Protein AF-A0A7C9A594-F1 (afdb_monomer_lite)

Secondary structure (DSSP, 8-state):
--HHHHTTEEEEE-SSSS-EEEEE--EEEEETTEEEEE-----------HHHHHHHHHHTT-EEEEEEE--SSSS-EEEEEEEESS-EEEEEETTEEEEEES-HHHHHHHHHHHHHHHH--

Sequence (121 aa):
ISTDVASHLRWINMKEGDISIARLKGELNMEHGRYWLLSHADTTETSIDLGRLSAVLQEMGIDSSVEQATNGGLGSTFVLHVHEPSEAVVEVQQTRTVIGTSDKHLASRIFEAVDRVLCGI

Radius of gyration: 17.26 Å; chains: 1; bounding box: 33×36×53 Å

InterPro domains:
  IPR027074 Integrator complex subunit 9 [PTHR46094] (1-118)

Structure (mmCIF, N/CA/C/O backbone):
data_AF-A0A7C9A594-F1
#
_entry.id   AF-A0A7C9A594-F1
#
loop_
_atom_site.group_PDB
_atom_site.id
_atom_site.type_symbol
_atom_site.label_atom_id
_atom_site.label_alt_id
_atom_site.label_comp_id
_atom_site.label_asym_id
_atom_site.label_entity_id
_atom_site.label_seq_id
_atom_site.pdbx_PDB_ins_code
_atom_site.Cartn_x
_atom_site.Cartn_y
_atom_site.Cartn_z
_atom_site.occupancy
_atom_site.B_iso_or_equiv
_atom_site.auth_seq_id
_atom_site.auth_comp_id
_atom_site.auth_asym_id
_atom_site.auth_atom_id
_atom_site.pdbx_PDB_model_num
ATOM 1 N N . ILE A 1 1 ? 8.331 -22.591 -19.655 1.00 42.22 1 ILE A N 1
ATOM 2 C CA . ILE A 1 1 ? 7.942 -21.198 -19.332 1.00 42.22 1 ILE A CA 1
ATOM 3 C C . ILE A 1 1 ? 8.829 -20.801 -18.163 1.00 42.22 1 ILE A C 1
ATOM 5 O O . ILE A 1 1 ? 8.786 -21.493 -17.155 1.00 42.22 1 ILE A O 1
ATOM 9 N N . SER A 1 2 ? 9.749 -19.855 -18.362 1.00 41.69 2 SER A N 1
ATOM 10 C CA . SER A 1 2 ? 10.767 -19.511 -17.359 1.00 41.69 2 SER A CA 1
ATOM 11 C C . SER A 1 2 ? 10.105 -18.846 -16.150 1.00 41.69 2 SER A C 1
ATOM 13 O O . SER A 1 2 ? 9.413 -17.842 -16.306 1.00 41.69 2 SER A O 1
ATOM 15 N N . THR A 1 3 ? 10.308 -19.407 -14.959 1.00 46.12 3 THR A N 1
ATOM 16 C CA . THR A 1 3 ? 9.864 -18.876 -13.656 1.00 46.12 3 THR A CA 1
ATOM 17 C C . THR A 1 3 ? 10.432 -17.490 -13.338 1.00 46.12 3 THR A C 1
ATOM 19 O O . THR A 1 3 ? 9.900 -16.795 -12.479 1.00 46.12 3 THR A O 1
ATOM 22 N N . ASP A 1 4 ? 11.469 -17.072 -14.062 1.00 51.38 4 ASP A N 1
ATOM 23 C CA . ASP A 1 4 ? 12.231 -15.846 -13.825 1.00 51.38 4 ASP A CA 1
ATOM 24 C C . ASP A 1 4 ? 11.480 -14.555 -14.205 1.00 51.38 4 ASP A C 1
ATOM 26 O O . ASP A 1 4 ? 11.684 -13.499 -13.619 1.00 51.38 4 ASP A O 1
ATOM 30 N N . VAL A 1 5 ? 10.539 -14.622 -15.151 1.00 50.72 5 VAL A N 1
ATOM 31 C CA . VAL A 1 5 ? 9.727 -13.444 -15.524 1.00 50.72 5 VAL A CA 1
ATOM 32 C C . VAL A 1 5 ? 8.571 -13.242 -14.539 1.00 50.72 5 VAL A C 1
ATOM 34 O O . VAL A 1 5 ? 8.157 -12.115 -14.277 1.00 50.72 5 VAL A O 1
ATOM 37 N N . ALA A 1 6 ? 8.068 -14.332 -13.948 1.00 50.00 6 ALA A N 1
ATOM 38 C CA . ALA A 1 6 ? 6.930 -14.287 -13.036 1.00 50.00 6 ALA A CA 1
ATOM 39 C C . ALA A 1 6 ? 7.269 -13.653 -11.676 1.00 50.00 6 ALA A C 1
ATOM 41 O O . ALA A 1 6 ? 6.394 -13.054 -11.057 1.00 50.00 6 ALA A O 1
ATOM 42 N N . SER A 1 7 ? 8.525 -13.736 -11.226 1.00 53.47 7 SER A N 1
ATOM 43 C CA . SER A 1 7 ? 8.997 -13.136 -9.967 1.00 53.47 7 SER A CA 1
ATOM 44 C C . SER A 1 7 ? 9.003 -11.603 -9.977 1.00 53.47 7 SER A C 1
ATOM 46 O O . SER A 1 7 ? 8.999 -10.987 -8.915 1.00 53.47 7 SER A O 1
ATOM 48 N N . HIS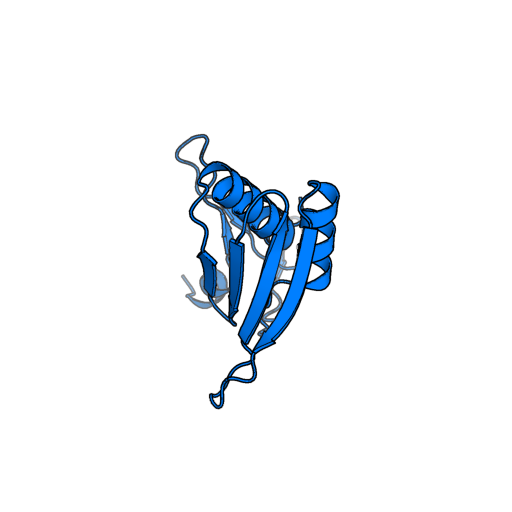 A 1 8 ? 8.967 -10.982 -11.159 1.00 56.38 8 HIS A N 1
ATOM 49 C CA . HIS A 1 8 ? 8.952 -9.528 -11.328 1.00 56.38 8 HIS A CA 1
ATOM 50 C C . HIS A 1 8 ? 7.532 -8.955 -11.504 1.00 56.38 8 HIS A C 1
ATOM 52 O O . HIS A 1 8 ? 7.355 -7.737 -11.612 1.00 56.38 8 HIS A O 1
ATOM 58 N N . LEU A 1 9 ? 6.511 -9.820 -11.548 1.00 59.94 9 LEU A N 1
ATOM 59 C CA . LEU A 1 9 ? 5.113 -9.422 -11.686 1.00 59.94 9 LEU A CA 1
ATOM 60 C C . LEU A 1 9 ? 4.534 -9.002 -10.329 1.00 59.94 9 LEU A C 1
ATOM 62 O O . LEU A 1 9 ? 4.450 -9.794 -9.393 1.00 59.94 9 LEU A O 1
ATOM 66 N N . ARG A 1 10 ? 4.078 -7.751 -10.239 1.00 61.62 10 ARG A N 1
ATOM 67 C CA . ARG A 1 10 ? 3.313 -7.227 -9.102 1.00 61.62 10 ARG A CA 1
ATOM 68 C C . ARG A 1 10 ? 1.833 -7.447 -9.348 1.00 61.62 10 ARG A C 1
ATOM 70 O O . ARG A 1 10 ? 1.269 -6.848 -10.258 1.00 61.62 10 ARG A O 1
ATOM 77 N N . TRP A 1 11 ? 1.210 -8.295 -8.547 1.00 58.84 11 TRP A N 1
ATOM 78 C CA . TRP A 1 11 ? -0.214 -8.585 -8.660 1.00 58.84 11 TRP A CA 1
ATOM 79 C C . TRP A 1 11 ? -1.044 -7.482 -8.008 1.00 58.84 11 TRP A C 1
ATOM 81 O O . TRP A 1 11 ? -0.814 -7.128 -6.855 1.00 58.84 11 TRP A O 1
ATOM 91 N N . ILE A 1 12 ? -2.019 -6.971 -8.750 1.00 60.78 12 ILE A N 1
ATOM 92 C CA . ILE A 1 12 ? -3.023 -6.015 -8.300 1.00 60.78 12 ILE A CA 1
ATOM 93 C C . ILE A 1 12 ? -4.371 -6.725 -8.434 1.00 60.78 12 ILE A C 1
ATOM 95 O O . ILE A 1 12 ? -4.810 -7.066 -9.536 1.00 60.78 12 ILE A O 1
ATOM 99 N N . ASN A 1 13 ? -5.018 -6.981 -7.299 1.00 55.56 13 ASN A N 1
ATOM 100 C CA . ASN A 1 13 ? -6.392 -7.471 -7.276 1.00 55.56 13 ASN A CA 1
ATOM 101 C C . ASN A 1 13 ? -7.325 -6.266 -7.185 1.00 55.56 13 ASN A C 1
ATOM 103 O O . ASN A 1 13 ? -7.460 -5.661 -6.122 1.00 55.56 13 ASN A O 1
ATOM 107 N N . MET A 1 14 ? -7.964 -5.918 -8.301 1.00 51.16 14 MET A N 1
ATOM 108 C CA . MET A 1 14 ? -9.034 -4.925 -8.302 1.00 51.16 14 MET A CA 1
ATOM 109 C C . MET A 1 14 ? -10.339 -5.598 -7.869 1.00 51.16 14 MET A C 1
ATOM 111 O O . MET A 1 14 ? -10.603 -6.747 -8.207 1.00 51.16 14 MET A O 1
ATOM 115 N N . LYS A 1 15 ? -11.160 -4.886 -7.092 1.00 56.00 15 LYS A N 1
ATOM 116 C CA . LYS A 1 15 ? -12.446 -5.400 -6.588 1.00 56.00 15 LYS A CA 1
ATOM 117 C C . LYS A 1 15 ? -13.554 -5.434 -7.650 1.00 56.00 15 LYS A C 1
ATOM 119 O O . LYS A 1 15 ? -14.664 -5.858 -7.339 1.00 56.00 15 LYS A O 1
ATOM 124 N N . GLU A 1 16 ? -13.283 -4.967 -8.866 1.00 47.78 16 GLU A N 1
ATOM 125 C CA . GLU A 1 16 ? -14.295 -4.757 -9.899 1.00 47.78 16 GLU A CA 1
ATOM 126 C C . GLU A 1 16 ? -14.073 -5.711 -11.080 1.00 47.78 16 GLU A C 1
ATOM 128 O O . GLU A 1 16 ? -13.223 -5.486 -11.939 1.00 47.78 16 GLU A O 1
ATOM 133 N N . GLY A 1 17 ? -14.844 -6.805 -11.081 1.00 52.00 17 GLY A N 1
ATOM 134 C CA . GLY A 1 17 ? -14.739 -7.906 -12.042 1.00 52.00 17 GLY A CA 1
ATOM 135 C C . GLY A 1 17 ? -13.618 -8.886 -11.689 1.00 52.00 17 GLY A C 1
ATOM 136 O O . GLY A 1 17 ? -12.605 -8.490 -11.128 1.00 52.00 17 GLY A O 1
ATOM 137 N N . ASP A 1 18 ? -13.794 -10.171 -12.007 1.00 64.44 18 ASP A N 1
ATOM 138 C CA . ASP A 1 18 ? -12.798 -11.244 -11.817 1.00 64.44 18 ASP A CA 1
ATOM 139 C C . ASP A 1 18 ? -11.564 -11.060 -12.734 1.00 64.44 18 ASP A C 1
ATOM 141 O O . ASP A 1 18 ? -11.230 -11.912 -13.557 1.00 64.44 18 ASP A O 1
ATOM 145 N N . ILE A 1 19 ? -10.903 -9.907 -12.654 1.00 60.38 19 ILE A N 1
ATOM 146 C CA . ILE A 1 19 ? -9.759 -9.522 -13.470 1.00 60.38 19 ILE A CA 1
ATOM 147 C C . ILE A 1 19 ? -8.586 -9.271 -12.525 1.00 60.38 19 ILE A C 1
ATOM 149 O O . ILE A 1 19 ? -8.520 -8.261 -11.825 1.00 60.38 19 ILE A O 1
ATOM 153 N N . SER A 1 20 ? -7.627 -10.193 -12.527 1.00 58.94 20 SER A N 1
ATOM 154 C CA . SER A 1 20 ? -6.333 -9.995 -11.874 1.00 58.94 20 SER A CA 1
ATOM 155 C C . SER A 1 20 ? -5.377 -9.313 -12.850 1.00 58.94 20 SER A C 1
ATOM 157 O O . SER A 1 20 ? -5.076 -9.857 -13.913 1.00 58.94 20 SER A O 1
ATOM 159 N N . ILE A 1 21 ? -4.883 -8.127 -12.493 1.00 66.81 21 ILE A N 1
ATOM 160 C CA . ILE A 1 21 ? -3.889 -7.394 -13.283 1.00 66.81 21 ILE A CA 1
ATOM 161 C C . ILE A 1 21 ? -2.518 -7.622 -12.648 1.00 66.81 21 ILE A C 1
ATOM 163 O O . ILE A 1 21 ? -2.368 -7.540 -11.434 1.00 66.81 21 ILE A O 1
ATOM 167 N N . ALA A 1 22 ? -1.499 -7.894 -13.460 1.00 65.50 22 ALA A N 1
ATOM 168 C CA . ALA A 1 22 ? -0.120 -7.989 -13.001 1.00 65.50 22 ALA A CA 1
ATOM 169 C C . ALA A 1 22 ? 0.740 -6.925 -13.695 1.00 65.50 22 ALA A C 1
ATOM 171 O O . ALA A 1 22 ? 0.709 -6.796 -14.919 1.00 65.50 22 ALA A O 1
ATOM 172 N N . ARG A 1 23 ? 1.512 -6.156 -12.925 1.00 69.00 23 ARG A N 1
ATOM 173 C CA . ARG A 1 23 ? 2.394 -5.098 -13.425 1.00 69.00 23 ARG A CA 1
ATOM 174 C C . ARG A 1 23 ? 3.849 -5.549 -13.411 1.00 69.00 23 ARG A C 1
ATOM 176 O O . ARG A 1 23 ? 4.352 -5.980 -12.379 1.00 69.00 23 ARG A O 1
ATOM 183 N N . LEU A 1 24 ? 4.540 -5.364 -14.530 1.00 71.56 24 LEU A N 1
ATOM 184 C CA . LEU A 1 24 ? 5.972 -5.623 -14.679 1.00 71.56 24 LEU A CA 1
ATOM 185 C C . LEU A 1 24 ? 6.704 -4.299 -14.921 1.00 71.56 24 LEU A C 1
ATOM 187 O O . LEU A 1 24 ? 6.340 -3.555 -15.831 1.00 71.56 24 LEU A O 1
ATOM 191 N N . LYS A 1 25 ? 7.712 -3.979 -14.100 1.00 69.12 25 LYS A N 1
ATOM 192 C CA . LYS A 1 25 ? 8.612 -2.845 -14.365 1.00 69.12 25 LYS A CA 1
ATOM 193 C C . LYS A 1 25 ? 9.638 -3.294 -15.404 1.00 69.12 25 LYS A C 1
ATOM 195 O O . LYS A 1 25 ? 10.320 -4.290 -15.196 1.00 69.12 25 LYS A O 1
ATOM 200 N N . GLY A 1 26 ? 9.753 -2.562 -16.505 1.00 73.81 26 GLY A N 1
ATOM 201 C CA . GLY A 1 26 ? 10.684 -2.903 -17.571 1.00 73.81 26 GLY A CA 1
ATOM 202 C C . GLY A 1 26 ? 10.646 -1.908 -18.719 1.00 73.81 26 GLY A C 1
ATOM 203 O O . GLY A 1 26 ? 9.860 -0.961 -18.712 1.00 73.81 26 GLY A O 1
ATOM 204 N N . GLU A 1 27 ? 11.497 -2.146 -19.706 1.00 78.69 27 GLU A N 1
ATOM 205 C CA . GLU A 1 27 ? 11.543 -1.382 -20.947 1.00 78.69 27 GLU A CA 1
ATOM 206 C C . GLU A 1 27 ? 10.775 -2.123 -22.040 1.00 78.69 27 GLU A C 1
ATOM 208 O O . GLU A 1 27 ? 10.987 -3.317 -22.268 1.00 78.69 27 GLU A O 1
ATOM 213 N N . LEU A 1 28 ? 9.879 -1.409 -22.723 1.00 83.31 28 LEU A N 1
ATOM 214 C CA . LEU A 1 28 ? 9.205 -1.905 -23.916 1.00 83.31 28 LEU A CA 1
ATOM 215 C C . LEU A 1 28 ? 9.990 -1.445 -25.144 1.00 83.31 28 LEU A C 1
ATOM 217 O O . LEU A 1 28 ? 9.966 -0.268 -25.497 1.00 83.31 28 LEU A O 1
ATOM 221 N N . ASN A 1 29 ? 10.650 -2.383 -25.809 1.00 80.25 29 ASN A N 1
ATOM 222 C CA . ASN A 1 29 ? 11.407 -2.140 -27.028 1.00 80.25 29 ASN A CA 1
ATOM 223 C C . ASN A 1 29 ? 10.648 -2.668 -28.245 1.00 80.25 29 ASN A C 1
ATOM 225 O O . ASN A 1 29 ? 9.951 -3.678 -28.168 1.00 80.25 29 ASN A O 1
ATOM 229 N N . MET A 1 30 ? 10.792 -1.995 -29.385 1.00 86.69 30 MET A N 1
ATOM 230 C CA . MET A 1 30 ? 10.228 -2.443 -30.655 1.00 86.69 30 MET A CA 1
ATOM 231 C C . MET A 1 30 ? 11.355 -2.647 -31.660 1.00 86.69 30 MET A C 1
ATOM 233 O O . MET A 1 30 ? 12.026 -1.695 -32.049 1.00 86.69 30 MET A O 1
ATOM 237 N N . GLU A 1 31 ? 11.534 -3.883 -32.112 1.00 84.81 31 GLU A N 1
ATOM 238 C CA . GLU A 1 31 ? 12.561 -4.241 -33.086 1.00 84.81 31 GLU A CA 1
ATOM 239 C C . GLU A 1 31 ? 11.939 -5.081 -34.204 1.00 84.81 31 GLU A C 1
ATOM 241 O O . GLU A 1 31 ? 11.288 -6.098 -33.957 1.00 84.81 31 GLU A O 1
ATOM 246 N N . HIS A 1 32 ? 12.098 -4.631 -35.452 1.00 87.69 32 HIS A N 1
ATOM 247 C CA . HIS A 1 32 ? 11.521 -5.274 -36.641 1.00 87.69 32 HIS A CA 1
ATOM 248 C C . HIS A 1 32 ? 10.008 -5.559 -36.537 1.00 87.69 32 HIS A C 1
ATOM 250 O O . HIS A 1 32 ? 9.529 -6.604 -36.976 1.00 87.69 32 HIS A O 1
ATOM 256 N N . GLY A 1 33 ? 9.250 -4.645 -35.923 1.00 86.81 33 GLY A N 1
ATOM 257 C CA . GLY A 1 33 ? 7.802 -4.792 -35.732 1.00 86.81 33 GLY A CA 1
ATOM 258 C C . GLY A 1 33 ? 7.397 -5.795 -34.646 1.00 86.81 33 GLY A C 1
ATOM 259 O O . GLY A 1 33 ? 6.211 -6.080 -34.502 1.00 86.81 33 GLY A O 1
ATOM 260 N N . ARG A 1 34 ? 8.352 -6.331 -33.872 1.00 86.00 34 ARG A N 1
ATOM 261 C CA . ARG A 1 34 ? 8.083 -7.138 -32.676 1.00 86.00 34 ARG A CA 1
ATOM 262 C C . ARG A 1 34 ? 8.331 -6.318 -31.420 1.00 86.00 34 ARG A C 1
ATOM 264 O O . ARG A 1 34 ? 9.344 -5.629 -31.319 1.00 86.00 34 ARG A O 1
ATOM 271 N N . TYR A 1 35 ? 7.415 -6.434 -30.466 1.00 82.00 35 TYR A N 1
ATOM 272 C CA . TYR A 1 35 ? 7.550 -5.842 -29.142 1.00 82.00 35 TYR A CA 1
ATOM 273 C C . TYR A 1 35 ? 8.275 -6.811 -28.206 1.00 82.00 35 TYR A C 1
ATOM 275 O O . TYR A 1 35 ? 7.899 -7.978 -28.102 1.00 82.00 35 TYR A O 1
ATOM 283 N N . TRP A 1 36 ? 9.290 -6.308 -27.515 1.00 75.75 36 TRP A N 1
ATOM 284 C CA . TRP A 1 36 ? 10.056 -7.012 -26.497 1.00 75.75 36 TRP A CA 1
ATOM 285 C C . TRP A 1 36 ? 9.912 -6.270 -25.181 1.00 75.75 36 TRP A C 1
ATOM 287 O O . TRP A 1 36 ? 10.075 -5.053 -25.137 1.00 75.75 36 TRP A O 1
ATOM 297 N N . LEU A 1 37 ? 9.623 -7.002 -24.111 1.00 73.38 37 LEU A N 1
ATOM 298 C CA . LEU A 1 37 ? 9.596 -6.441 -22.771 1.00 73.38 37 LEU A CA 1
ATOM 299 C C . LEU A 1 37 ? 10.831 -6.929 -22.012 1.00 73.38 37 LEU A C 1
ATOM 301 O O . LEU A 1 37 ? 10.977 -8.126 -21.766 1.00 73.38 37 LEU A O 1
ATOM 305 N N . LEU A 1 38 ? 11.721 -6.007 -21.665 1.00 68.81 38 LEU A N 1
ATOM 306 C CA . LEU A 1 38 ? 12.914 -6.284 -20.874 1.00 68.81 38 LEU A CA 1
ATOM 307 C C . LEU A 1 38 ? 12.636 -5.901 -19.423 1.00 68.81 38 LEU A C 1
ATOM 309 O O . LEU A 1 38 ? 12.563 -4.721 -19.087 1.00 68.81 38 LEU A O 1
ATOM 313 N N . SER A 1 39 ? 12.466 -6.900 -18.558 1.00 65.12 39 SER A N 1
ATOM 314 C CA . SER A 1 39 ? 12.446 -6.675 -17.113 1.00 65.12 39 SER A CA 1
ATOM 315 C C . SER A 1 39 ? 13.881 -6.468 -16.644 1.00 65.12 39 SER A C 1
ATOM 317 O O . SER A 1 39 ? 14.690 -7.391 -16.732 1.00 65.12 39 SER A O 1
ATOM 319 N N . HIS A 1 40 ? 14.207 -5.277 -16.148 1.00 60.69 40 HIS A N 1
ATOM 320 C CA . HIS A 1 40 ? 15.439 -5.107 -15.389 1.00 60.69 40 HIS A CA 1
ATOM 321 C C . HIS A 1 40 ? 15.239 -5.814 -14.048 1.00 60.69 40 HIS A C 1
ATOM 323 O O . HIS A 1 40 ? 14.325 -5.470 -13.296 1.00 60.69 40 HIS A O 1
ATOM 329 N N . ALA A 1 41 ? 16.064 -6.825 -13.773 1.00 54.47 41 ALA A N 1
ATOM 330 C CA . ALA A 1 41 ? 16.148 -7.466 -12.468 1.00 54.47 41 ALA A CA 1
ATOM 331 C C . ALA A 1 41 ? 16.809 -6.504 -11.472 1.00 54.47 41 ALA A C 1
ATOM 333 O O . ALA A 1 41 ? 17.904 -6.743 -10.972 1.00 54.47 41 ALA A O 1
ATOM 334 N N . ASP A 1 42 ? 16.152 -5.376 -11.208 1.00 51.34 42 ASP A N 1
ATOM 335 C CA . ASP A 1 42 ? 16.476 -4.536 -10.071 1.00 51.34 42 ASP A CA 1
ATOM 336 C C . ASP A 1 42 ? 16.001 -5.315 -8.841 1.00 51.34 42 ASP A C 1
ATOM 338 O O . ASP A 1 42 ? 14.858 -5.199 -8.400 1.00 51.34 42 ASP A O 1
ATOM 342 N N . THR A 1 43 ? 16.880 -6.149 -8.284 1.00 49.06 43 THR A N 1
ATOM 343 C CA . THR A 1 43 ? 16.676 -6.865 -7.014 1.00 49.06 43 THR A CA 1
ATOM 344 C C . THR A 1 43 ? 16.534 -5.926 -5.812 1.00 49.06 43 THR A C 1
ATOM 346 O O . THR A 1 43 ? 16.448 -6.379 -4.672 1.00 49.06 43 THR A O 1
ATOM 349 N N . THR A 1 44 ? 16.499 -4.614 -6.029 1.00 47.78 44 THR A N 1
ATOM 350 C CA . THR A 1 44 ? 16.322 -3.626 -4.977 1.00 47.78 44 THR A CA 1
ATOM 351 C C . THR A 1 44 ? 14.839 -3.395 -4.715 1.00 47.78 44 THR A C 1
ATOM 353 O O . THR A 1 44 ? 14.199 -2.517 -5.287 1.00 47.78 44 THR A O 1
ATOM 356 N N . GLU A 1 45 ? 14.347 -4.245 -3.821 1.00 51.28 45 GLU A N 1
ATOM 357 C CA . GLU A 1 45 ? 13.495 -3.874 -2.697 1.00 51.28 45 GLU A CA 1
ATOM 358 C C . GLU A 1 45 ? 12.104 -3.332 -3.040 1.00 51.28 45 GLU A C 1
ATOM 360 O O . GLU A 1 45 ? 11.884 -2.180 -3.401 1.00 51.28 45 GLU A O 1
ATOM 365 N N . THR A 1 46 ? 11.115 -4.172 -2.755 1.00 52.25 46 THR A N 1
ATOM 366 C CA . THR A 1 46 ? 9.735 -3.811 -2.416 1.00 52.25 46 THR A CA 1
ATOM 367 C C . THR A 1 46 ? 9.662 -2.991 -1.119 1.00 52.25 46 THR A C 1
ATOM 369 O O . THR A 1 46 ? 8.862 -3.268 -0.233 1.00 52.25 46 THR A O 1
ATOM 372 N N . SER A 1 47 ? 10.505 -1.970 -0.991 1.00 65.25 47 SER A N 1
ATOM 373 C CA . SER A 1 47 ? 10.383 -0.964 0.048 1.00 65.25 47 SER A CA 1
ATOM 374 C C . SER A 1 47 ? 9.381 0.068 -0.453 1.00 65.25 47 SER A C 1
ATOM 376 O O . SER A 1 47 ? 9.628 0.770 -1.435 1.00 65.25 47 SER A O 1
ATOM 378 N N . ILE A 1 48 ? 8.198 0.105 0.159 1.00 74.31 48 ILE A N 1
ATOM 379 C CA . ILE A 1 48 ? 7.279 1.230 -0.016 1.00 74.31 48 ILE A CA 1
ATOM 380 C C . ILE A 1 48 ? 8.062 2.503 0.312 1.00 74.31 48 ILE A C 1
ATOM 382 O O . ILE A 1 48 ? 8.623 2.615 1.401 1.00 74.31 48 ILE A O 1
ATOM 386 N N . ASP A 1 49 ? 8.090 3.461 -0.615 1.00 79.50 49 ASP A N 1
ATOM 387 C CA . ASP A 1 49 ? 8.644 4.784 -0.336 1.00 79.50 49 ASP A CA 1
ATOM 388 C C . ASP A 1 49 ? 7.771 5.457 0.730 1.00 79.50 49 ASP A C 1
ATOM 390 O O . ASP A 1 49 ? 6.633 5.854 0.469 1.00 79.50 49 ASP A O 1
ATOM 394 N N . LEU A 1 50 ? 8.298 5.537 1.951 1.00 81.62 50 LEU A N 1
ATOM 395 C CA . LEU A 1 50 ? 7.587 6.069 3.112 1.00 81.62 50 LEU A CA 1
ATOM 396 C C . LEU A 1 50 ? 7.321 7.565 2.996 1.00 81.62 50 LEU A C 1
ATOM 398 O O . LEU A 1 50 ? 6.294 8.030 3.484 1.00 81.62 50 LEU A O 1
ATOM 402 N N . GLY A 1 51 ? 8.216 8.311 2.343 1.00 83.69 51 GLY A N 1
ATOM 403 C CA . GLY A 1 51 ? 8.003 9.731 2.084 1.00 83.69 51 GLY A CA 1
ATOM 404 C C . GLY A 1 51 ? 6.824 9.919 1.138 1.00 83.69 51 GLY A C 1
ATOM 405 O O . GLY A 1 51 ? 5.935 10.730 1.392 1.00 83.69 51 GLY A O 1
ATOM 406 N N . ARG A 1 52 ? 6.757 9.089 0.094 1.00 87.44 52 ARG A N 1
ATOM 407 C CA . ARG A 1 52 ? 5.627 9.079 -0.836 1.00 87.44 52 ARG A CA 1
ATOM 408 C C . ARG A 1 52 ? 4.331 8.602 -0.178 1.00 87.44 52 ARG A C 1
ATOM 410 O O . ARG A 1 52 ? 3.286 9.186 -0.440 1.00 87.44 52 ARG A O 1
ATOM 417 N N . LEU A 1 53 ? 4.382 7.581 0.681 1.00 88.69 53 LEU A N 1
ATOM 418 C CA . LEU A 1 53 ? 3.213 7.120 1.436 1.00 88.69 53 LEU A CA 1
ATOM 419 C C . LEU A 1 53 ? 2.685 8.195 2.385 1.00 88.69 53 LEU A C 1
ATOM 421 O O . LEU A 1 53 ? 1.483 8.443 2.395 1.00 88.69 53 LEU A O 1
ATO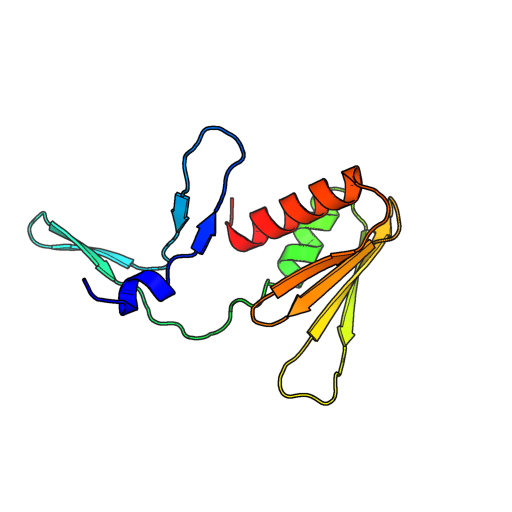M 425 N N . SER A 1 54 ? 3.569 8.863 3.125 1.00 88.38 54 SER A N 1
ATOM 426 C CA . SER A 1 54 ? 3.195 9.974 4.001 1.00 88.38 54 SER A CA 1
ATOM 427 C C . SER A 1 54 ? 2.557 11.121 3.209 1.00 88.38 54 SER A C 1
ATOM 429 O O . SER A 1 54 ? 1.496 11.605 3.595 1.00 88.38 54 SER A O 1
ATOM 431 N N . ALA A 1 55 ? 3.116 11.479 2.047 1.00 90.56 55 ALA A N 1
ATOM 432 C CA . ALA A 1 55 ? 2.542 12.507 1.177 1.00 90.56 55 ALA A CA 1
ATOM 433 C C . ALA A 1 55 ? 1.126 12.146 0.688 1.00 90.56 55 ALA A C 1
ATOM 435 O O . ALA A 1 55 ? 0.217 12.966 0.790 1.00 90.56 55 ALA A O 1
ATOM 436 N N . VAL A 1 56 ? 0.908 10.909 0.222 1.00 91.62 56 VAL A N 1
ATOM 437 C CA . VAL A 1 56 ? -0.420 10.450 -0.232 1.00 91.62 56 VAL A CA 1
ATOM 438 C C . VAL A 1 56 ? -1.428 10.422 0.921 1.00 91.62 56 VAL A C 1
ATOM 440 O O . VAL A 1 56 ? -2.574 10.833 0.745 1.00 91.62 56 VAL A O 1
ATOM 443 N N . LEU A 1 57 ? -1.023 9.972 2.112 1.00 91.38 57 LEU A N 1
ATOM 444 C CA . LEU A 1 57 ? -1.884 10.006 3.298 1.00 91.38 57 LEU A CA 1
ATOM 445 C C . LEU A 1 57 ? -2.277 11.446 3.654 1.00 91.38 57 LEU A C 1
ATOM 447 O O . LEU A 1 57 ? -3.454 11.717 3.895 1.00 91.38 57 LEU A O 1
ATOM 451 N N . GLN A 1 58 ? -1.329 12.381 3.586 1.00 91.19 58 GLN A N 1
ATOM 452 C CA . GLN A 1 58 ? -1.590 13.790 3.853 1.00 91.19 58 GLN A CA 1
ATOM 453 C C . GLN A 1 58 ? -2.511 14.435 2.806 1.00 91.19 58 GLN A C 1
ATOM 455 O O . GLN A 1 58 ? -3.409 15.189 3.177 1.00 91.19 58 GLN A O 1
ATOM 460 N N . GLU A 1 59 ? -2.375 14.100 1.518 1.00 92.81 59 GLU A N 1
ATOM 461 C CA . GLU A 1 59 ? -3.327 14.506 0.467 1.00 92.81 59 GLU A CA 1
ATOM 462 C C . GLU A 1 59 ? -4.748 13.994 0.745 1.00 92.81 59 GLU A C 1
ATOM 464 O O . GLU A 1 59 ? -5.737 14.656 0.429 1.00 92.81 59 GLU A O 1
ATOM 469 N N . MET A 1 60 ? -4.860 12.825 1.378 1.00 91.50 60 MET A N 1
ATOM 470 C CA . MET A 1 60 ? -6.126 12.264 1.842 1.00 91.50 60 MET A CA 1
ATOM 471 C C . MET A 1 60 ? -6.591 12.873 3.181 1.00 91.50 60 MET A C 1
ATOM 473 O O . MET A 1 60 ? -7.639 12.481 3.692 1.00 91.50 60 MET A O 1
ATOM 477 N N . GLY A 1 61 ? -5.870 13.830 3.766 1.00 90.19 61 GLY A N 1
ATOM 478 C CA . GLY A 1 61 ? -6.208 14.424 5.062 1.00 90.19 61 GLY A CA 1
ATOM 479 C C . GLY A 1 61 ? -6.049 13.451 6.234 1.00 90.19 61 GLY A C 1
ATOM 480 O O . GLY A 1 61 ? -6.830 13.505 7.180 1.00 90.19 61 GLY A O 1
ATOM 481 N N . ILE A 1 62 ? -5.102 12.517 6.130 1.00 92.31 62 ILE A N 1
ATOM 482 C CA . ILE A 1 62 ? -4.713 11.582 7.188 1.00 92.31 62 ILE A CA 1
ATOM 483 C C . ILE A 1 62 ? -3.340 12.021 7.691 1.00 92.31 62 ILE A C 1
ATOM 485 O O . ILE A 1 62 ? -2.374 12.015 6.926 1.00 92.31 62 ILE A O 1
ATOM 489 N N . ASP A 1 63 ? -3.256 12.405 8.962 1.00 90.50 63 ASP A N 1
ATOM 490 C CA . ASP A 1 63 ? -1.995 12.855 9.548 1.00 90.50 63 ASP A CA 1
ATOM 491 C C . ASP A 1 63 ? -1.193 11.674 10.095 1.00 90.50 63 ASP A C 1
ATOM 493 O O . ASP A 1 63 ? -1.737 10.783 10.757 1.00 90.50 63 ASP A O 1
ATOM 497 N N . SER A 1 64 ? 0.105 11.648 9.796 1.00 87.56 64 SER A N 1
ATOM 498 C CA . SER A 1 64 ? 0.965 10.519 10.138 1.00 87.56 64 SER A CA 1
ATOM 499 C C . SER A 1 64 ? 2.412 10.903 10.413 1.00 87.56 64 SER A C 1
ATOM 501 O O . SER A 1 64 ? 2.962 11.818 9.806 1.00 87.56 64 SER A O 1
ATOM 503 N N . SER A 1 65 ? 3.059 10.145 11.297 1.00 88.69 65 SER A N 1
ATOM 504 C CA . SER A 1 65 ? 4.483 10.257 11.606 1.00 88.69 65 SER A CA 1
ATOM 505 C C . SER A 1 65 ? 5.209 8.950 11.310 1.00 88.69 65 SER A C 1
ATOM 507 O O . SER A 1 65 ? 4.713 7.865 11.614 1.00 88.69 65 SER A O 1
ATOM 509 N N . VAL A 1 66 ? 6.409 9.049 10.741 1.00 84.62 66 VAL A N 1
ATOM 510 C CA . VAL A 1 66 ? 7.251 7.890 10.422 1.00 84.62 66 VAL A CA 1
ATOM 511 C C . VAL A 1 66 ? 8.261 7.664 11.539 1.00 84.62 66 VAL A C 1
ATOM 513 O O . VAL A 1 66 ? 9.051 8.552 11.853 1.00 84.62 66 VAL A O 1
ATOM 516 N N . GLU A 1 67 ? 8.281 6.454 12.082 1.00 81.69 67 GLU A N 1
ATOM 517 C CA . GLU A 1 67 ? 9.294 5.977 13.016 1.00 81.69 67 GLU A CA 1
ATOM 518 C C . GLU A 1 67 ? 10.053 4.788 12.412 1.00 81.69 67 GLU A C 1
ATOM 520 O O . GLU A 1 67 ? 9.484 3.876 11.806 1.00 81.69 67 GLU A O 1
ATOM 525 N N . GLN A 1 68 ? 11.378 4.789 12.560 1.00 72.88 68 GLN A N 1
ATOM 526 C CA . GLN A 1 68 ? 12.201 3.642 12.191 1.00 72.88 68 GLN A CA 1
ATOM 527 C C . GLN A 1 68 ? 12.316 2.710 13.399 1.00 72.88 68 GLN A C 1
ATOM 529 O O . GLN A 1 68 ? 12.931 3.066 14.403 1.00 72.88 68 GLN A O 1
ATOM 534 N N . ALA A 1 69 ? 11.759 1.503 13.294 1.00 64.50 69 ALA A N 1
ATOM 535 C CA . ALA A 1 69 ? 11.894 0.490 14.329 1.00 64.50 69 ALA A CA 1
ATOM 536 C C . ALA A 1 69 ? 13.203 -0.283 14.120 1.00 64.50 69 ALA A C 1
ATOM 538 O O . ALA A 1 69 ? 13.338 -1.106 13.208 1.00 64.50 69 ALA A O 1
ATOM 539 N N . THR A 1 70 ? 14.190 -0.031 14.979 1.00 56.56 70 THR A N 1
ATOM 540 C CA . THR A 1 70 ? 15.438 -0.800 15.041 1.00 56.56 70 THR A CA 1
ATOM 541 C C . THR A 1 70 ? 15.172 -2.156 15.691 1.00 56.56 70 THR A C 1
ATOM 543 O O . THR A 1 70 ? 15.442 -2.387 16.867 1.00 56.56 70 THR A O 1
ATOM 546 N N . ASN A 1 71 ? 14.622 -3.087 14.919 1.00 54.31 71 ASN A N 1
ATOM 547 C CA . ASN A 1 71 ? 14.556 -4.482 15.332 1.00 54.31 71 ASN A CA 1
ATOM 548 C C . ASN A 1 71 ? 15.954 -5.092 15.165 1.00 54.31 71 ASN A C 1
ATOM 550 O O . ASN A 1 71 ? 16.545 -4.983 14.096 1.00 54.31 71 ASN A O 1
ATOM 554 N N . GLY A 1 72 ? 16.495 -5.746 16.199 1.00 51.25 72 GLY A N 1
ATOM 555 C CA . GLY A 1 72 ? 17.825 -6.386 16.193 1.00 51.25 72 GLY A CA 1
ATOM 556 C C . GLY A 1 72 ? 17.980 -7.594 15.248 1.00 51.25 72 GLY A C 1
ATOM 557 O O . GLY A 1 72 ? 18.808 -8.464 15.502 1.00 51.25 72 GLY A O 1
ATOM 558 N N . GLY A 1 73 ? 17.160 -7.680 14.196 1.00 53.59 73 GLY A N 1
ATOM 559 C CA . GLY A 1 73 ? 17.177 -8.695 13.146 1.00 53.59 73 GLY A CA 1
ATOM 560 C C . GLY A 1 73 ? 17.520 -8.106 11.772 1.00 53.59 73 GLY A C 1
ATOM 561 O O . GLY A 1 73 ? 17.619 -6.896 11.601 1.00 53.59 73 GLY A O 1
ATOM 562 N N . LEU A 1 74 ? 17.696 -8.986 10.783 1.00 49.25 74 LEU A N 1
ATOM 563 C CA . LEU A 1 74 ? 18.351 -8.733 9.488 1.00 49.25 74 LEU A CA 1
ATOM 564 C C . LEU A 1 74 ? 17.639 -7.763 8.508 1.00 49.25 74 LEU A C 1
ATOM 566 O O . LEU A 1 74 ? 17.993 -7.749 7.333 1.00 49.25 74 LEU A O 1
ATOM 570 N N . GLY A 1 75 ? 16.650 -6.972 8.936 1.00 57.38 75 GLY A N 1
ATOM 571 C CA . GLY A 1 75 ? 15.902 -6.081 8.041 1.00 57.38 75 GLY A CA 1
ATOM 572 C C . GLY A 1 75 ? 15.293 -4.870 8.745 1.00 57.38 75 GLY A C 1
ATOM 573 O O . GLY A 1 75 ? 14.713 -4.990 9.826 1.00 57.38 75 GLY A O 1
ATOM 574 N N . SER A 1 76 ? 15.400 -3.699 8.113 1.00 65.31 76 SER A N 1
ATOM 575 C CA . SER A 1 76 ? 14.777 -2.461 8.585 1.00 65.31 76 SER A CA 1
ATOM 576 C C . SER A 1 76 ? 13.254 -2.589 8.547 1.00 65.31 76 SER A C 1
ATOM 578 O O . SER A 1 76 ? 12.672 -2.811 7.485 1.00 65.31 76 SER A O 1
ATOM 580 N N . THR A 1 77 ? 12.612 -2.457 9.706 1.00 73.62 77 THR A N 1
ATOM 581 C CA . THR A 1 77 ? 11.156 -2.324 9.817 1.00 73.62 77 THR A CA 1
ATOM 582 C C . THR A 1 77 ? 10.834 -0.852 10.006 1.00 73.62 77 THR A C 1
ATOM 584 O O . THR A 1 77 ? 11.441 -0.186 10.844 1.00 73.62 77 THR A O 1
ATOM 587 N N . PHE A 1 78 ? 9.886 -0.342 9.234 1.00 80.50 78 PHE A N 1
ATOM 588 C CA . PHE A 1 78 ? 9.403 1.021 9.390 1.00 80.50 78 PHE A CA 1
ATOM 589 C C . PHE A 1 78 ? 7.971 0.992 9.883 1.00 80.50 78 PHE A C 1
ATOM 591 O O . PHE A 1 78 ? 7.177 0.161 9.445 1.00 80.50 78 PHE A O 1
ATOM 598 N N . VAL A 1 79 ? 7.659 1.889 10.805 1.00 84.06 79 VAL A N 1
ATOM 599 C CA . VAL A 1 79 ? 6.343 1.982 11.418 1.00 84.06 79 VAL A CA 1
ATOM 600 C C . VAL A 1 79 ? 5.836 3.392 11.184 1.00 84.06 79 VAL A C 1
ATOM 602 O O . VAL A 1 79 ? 6.477 4.368 11.557 1.00 84.06 79 VAL A O 1
ATOM 605 N N . LEU A 1 80 ? 4.699 3.507 10.513 1.00 87.06 80 LEU A N 1
ATOM 606 C CA . LEU A 1 80 ? 4.012 4.772 10.313 1.00 87.06 80 LEU A CA 1
ATOM 607 C C . LEU A 1 80 ? 2.815 4.811 11.263 1.00 87.06 80 LEU A C 1
ATOM 609 O O . LEU A 1 80 ? 1.922 3.967 11.190 1.00 87.06 80 LEU A O 1
ATOM 613 N N . HIS A 1 81 ? 2.829 5.779 12.170 1.00 88.81 81 HIS A N 1
ATOM 614 C CA . HIS A 1 81 ? 1.752 6.037 13.117 1.00 88.81 81 HIS A CA 1
ATOM 615 C C . HIS A 1 81 ? 0.800 7.063 12.518 1.00 88.81 81 HIS A C 1
ATOM 617 O O . HIS A 1 81 ? 1.238 8.118 12.073 1.00 88.81 81 HIS A O 1
ATOM 623 N N . VAL A 1 82 ? -0.491 6.749 12.501 1.00 86.81 82 VAL A N 1
ATOM 624 C CA . VAL A 1 82 ? -1.565 7.664 12.107 1.00 86.81 82 VAL A CA 1
ATOM 625 C C . VAL A 1 82 ? -2.219 8.196 13.372 1.00 86.81 82 VAL A C 1
ATOM 627 O O . VAL A 1 82 ? -2.650 7.405 14.214 1.00 86.81 82 VAL A O 1
ATOM 630 N N . HIS A 1 83 ? -2.297 9.521 13.485 1.00 82.69 83 HIS A N 1
ATOM 631 C CA . HIS A 1 83 ? -2.837 10.205 14.667 1.00 82.69 83 HIS A CA 1
ATOM 632 C C . HIS A 1 83 ? -4.274 10.689 14.448 1.00 82.69 83 HIS A C 1
ATOM 634 O O . HIS A 1 83 ? -5.088 10.653 15.367 1.00 82.69 83 HIS A O 1
ATOM 640 N N . GLU A 1 84 ? -4.615 11.080 13.218 1.00 80.19 84 GLU A N 1
ATOM 641 C CA . GLU A 1 84 ? -5.950 11.549 12.831 1.00 80.19 84 GLU A CA 1
ATOM 642 C C . GLU A 1 84 ? -6.370 10.914 11.492 1.0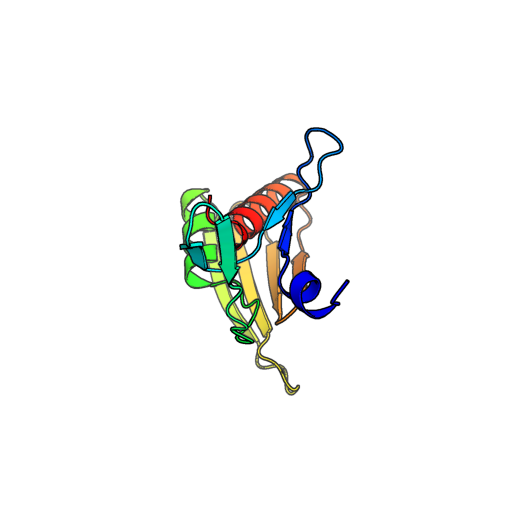0 80.19 84 GLU A C 1
ATOM 644 O O . GLU A 1 84 ? -5.527 10.766 10.602 1.00 80.19 84 GLU A O 1
ATOM 649 N N . PRO A 1 85 ? -7.652 10.536 11.283 1.00 80.00 85 PRO A N 1
ATOM 650 C CA . PRO A 1 85 ? -8.839 10.785 12.119 1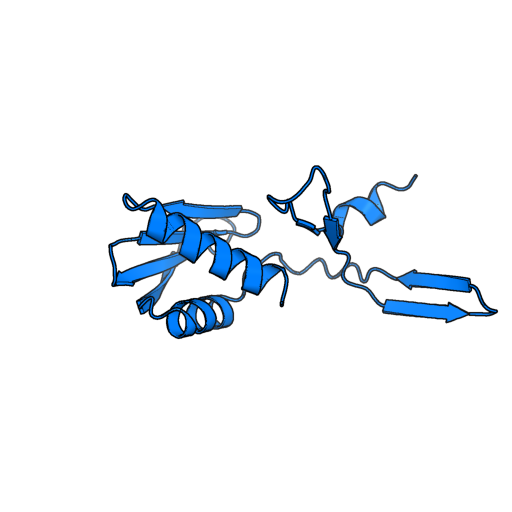.00 80.00 85 PRO A CA 1
ATOM 651 C C . PRO A 1 85 ? -9.067 9.773 13.261 1.00 80.00 85 PRO A C 1
ATOM 653 O O . PRO A 1 85 ? -9.981 9.947 14.064 1.00 80.00 85 PRO A O 1
ATOM 656 N N . SER A 1 86 ? -8.283 8.698 13.316 1.00 85.44 86 SER A N 1
ATOM 657 C CA . SER A 1 86 ? -8.292 7.689 14.379 1.00 85.44 86 SER A CA 1
ATOM 658 C C . SER A 1 86 ? -6.920 7.017 14.426 1.00 85.44 86 SER A C 1
ATOM 660 O O . SER A 1 86 ? -6.183 7.064 13.440 1.00 85.44 86 SER A O 1
ATOM 662 N N . GLU A 1 87 ? -6.583 6.381 15.545 1.00 88.50 87 GLU A N 1
ATOM 663 C CA . GLU A 1 87 ? -5.303 5.696 15.698 1.00 88.50 87 GLU A CA 1
ATOM 664 C C . GLU A 1 87 ? -5.176 4.530 14.703 1.00 88.50 87 GLU A C 1
ATOM 666 O O . GLU A 1 87 ? -6.031 3.635 14.606 1.00 88.50 87 GLU A O 1
ATOM 671 N N . ALA A 1 88 ? -4.071 4.525 13.964 1.00 92.12 88 ALA A N 1
ATOM 672 C CA . ALA A 1 88 ? -3.661 3.389 13.154 1.00 92.12 88 ALA A CA 1
ATOM 673 C C . ALA A 1 88 ? -2.140 3.244 13.136 1.00 92.12 88 ALA A C 1
ATOM 675 O O . ALA A 1 88 ? -1.393 4.199 13.342 1.00 92.12 88 ALA A O 1
ATOM 676 N N . VAL A 1 89 ? -1.687 2.029 12.853 1.00 91.00 89 VAL A N 1
ATOM 677 C CA . VAL A 1 89 ? -0.276 1.693 12.682 1.00 91.00 89 VAL A CA 1
ATOM 678 C C . VAL A 1 89 ? -0.104 0.986 11.347 1.00 91.00 89 VAL A C 1
ATOM 680 O O . VAL A 1 89 ? -0.830 0.041 11.037 1.00 91.00 89 VAL A O 1
ATOM 683 N N . VAL A 1 90 ? 0.861 1.439 10.554 1.00 88.81 90 VAL A N 1
ATOM 684 C CA . VAL A 1 90 ? 1.258 0.799 9.302 1.00 88.81 90 VAL A CA 1
ATOM 685 C C . VAL A 1 90 ? 2.688 0.309 9.445 1.00 88.81 90 VAL A C 1
ATOM 687 O O . VAL A 1 90 ? 3.628 1.099 9.459 1.00 88.81 90 VAL A O 1
ATOM 690 N N . GLU A 1 91 ? 2.860 -1.003 9.540 1.00 88.12 91 GLU A N 1
ATOM 691 C CA . GLU A 1 91 ? 4.180 -1.624 9.567 1.00 88.12 91 GLU A CA 1
ATOM 692 C C . GLU A 1 91 ? 4.596 -2.000 8.150 1.00 88.12 91 GLU A C 1
ATOM 694 O O . GLU A 1 91 ? 3.930 -2.795 7.485 1.00 88.12 91 GLU A O 1
ATOM 699 N N . VAL A 1 92 ? 5.719 -1.459 7.695 1.00 84.00 92 VAL A N 1
ATOM 700 C CA . VAL A 1 92 ? 6.321 -1.754 6.397 1.00 84.00 92 VAL A CA 1
ATOM 701 C C . VAL A 1 92 ? 7.594 -2.558 6.617 1.00 84.00 92 VAL A C 1
ATOM 703 O O . VAL A 1 92 ? 8.528 -2.133 7.300 1.00 84.00 92 VAL A O 1
ATOM 706 N N . GLN A 1 93 ? 7.630 -3.735 6.008 1.00 77.31 93 GLN A N 1
ATOM 707 C CA . GLN A 1 93 ? 8.785 -4.620 5.962 1.00 77.31 93 GLN A CA 1
ATOM 708 C C . GLN A 1 93 ? 9.076 -4.987 4.510 1.00 77.31 93 GLN A C 1
ATOM 710 O O . GLN A 1 93 ? 8.242 -4.781 3.631 1.00 77.31 93 GLN A O 1
ATOM 715 N N . GLN A 1 94 ? 10.240 -5.589 4.267 1.00 70.75 94 GLN A N 1
ATOM 716 C CA . GLN A 1 94 ? 10.744 -5.847 2.916 1.00 70.75 94 GLN A CA 1
ATOM 717 C C . GLN A 1 94 ? 9.729 -6.531 1.988 1.00 70.75 94 GLN A C 1
ATOM 719 O O . GLN A 1 94 ? 9.683 -6.206 0.812 1.00 70.75 94 GLN A O 1
ATOM 724 N N . THR A 1 95 ? 8.916 -7.464 2.485 1.00 69.44 95 THR A N 1
ATOM 725 C CA . THR A 1 95 ? 7.956 -8.232 1.669 1.00 69.44 95 THR A CA 1
ATOM 726 C C . THR A 1 95 ? 6.517 -8.149 2.167 1.00 69.44 95 THR A C 1
ATOM 728 O O . THR A 1 95 ? 5.640 -8.815 1.616 1.00 69.44 95 THR A O 1
ATOM 731 N N . ARG A 1 96 ? 6.250 -7.368 3.220 1.00 76.62 96 ARG A N 1
ATOM 732 C CA . ARG A 1 96 ? 4.917 -7.283 3.823 1.00 76.62 96 ARG A CA 1
ATOM 733 C C . ARG A 1 96 ? 4.620 -5.892 4.353 1.00 76.62 96 ARG A C 1
ATOM 735 O O . ARG A 1 96 ? 5.483 -5.251 4.947 1.00 76.62 96 ARG A O 1
ATOM 742 N N . THR A 1 97 ? 3.363 -5.493 4.213 1.00 84.69 97 THR A N 1
ATOM 743 C CA . THR A 1 97 ? 2.805 -4.298 4.842 1.00 84.69 97 THR A CA 1
ATOM 744 C C . THR A 1 97 ? 1.594 -4.705 5.660 1.00 84.69 97 THR A C 1
ATOM 746 O O . THR A 1 97 ? 0.711 -5.395 5.150 1.00 84.69 97 THR A O 1
ATOM 749 N N . VAL A 1 98 ? 1.566 -4.317 6.930 1.00 88.19 98 VAL A N 1
ATOM 750 C CA . VAL A 1 98 ? 0.478 -4.631 7.861 1.00 88.19 98 VAL A CA 1
ATOM 751 C C . VAL A 1 98 ? -0.189 -3.329 8.275 1.00 88.19 98 VAL A C 1
ATOM 753 O O . VAL A 1 98 ? 0.492 -2.398 8.688 1.00 88.19 98 VAL A O 1
ATOM 756 N N . ILE A 1 99 ? -1.517 -3.269 8.162 1.00 91.69 99 ILE A N 1
ATOM 757 C CA . ILE A 1 99 ? -2.332 -2.130 8.599 1.00 91.69 99 ILE A CA 1
ATOM 758 C C . ILE A 1 99 ? -3.102 -2.568 9.846 1.00 91.69 99 ILE A C 1
ATOM 760 O O . ILE A 1 99 ? -3.952 -3.456 9.769 1.00 91.69 99 ILE A O 1
ATOM 764 N N . GLY A 1 100 ? -2.798 -1.960 10.988 1.00 90.81 100 GLY A N 1
ATOM 765 C CA . GLY A 1 100 ? -3.477 -2.177 12.261 1.00 90.81 100 GLY A CA 1
ATOM 766 C C . GLY A 1 100 ? -4.323 -0.966 12.636 1.00 90.81 100 GLY A C 1
ATOM 767 O O . GLY A 1 100 ? -3.790 0.112 12.867 1.00 90.81 100 GLY A O 1
ATOM 768 N N . THR A 1 101 ? -5.641 -1.132 12.703 1.00 93.00 101 THR A N 1
ATOM 769 C CA . THR A 1 101 ? -6.572 -0.116 13.216 1.00 93.00 101 THR A CA 1
ATOM 770 C C . THR A 1 101 ? -7.890 -0.772 13.621 1.00 93.00 101 THR A C 1
ATOM 772 O O . THR A 1 101 ? -8.235 -1.847 13.123 1.00 93.00 101 THR A O 1
ATOM 775 N N . SER A 1 102 ? -8.626 -0.139 14.533 1.00 91.31 102 SER A N 1
ATOM 776 C CA . SER A 1 102 ? -9.986 -0.536 14.907 1.00 91.31 102 SER A CA 1
ATOM 777 C C . SER A 1 102 ? -11.055 0.045 13.969 1.00 91.31 102 SER A C 1
ATOM 779 O O . SER A 1 102 ? -12.180 -0.459 13.945 1.00 91.31 102 SER A O 1
ATOM 781 N N . ASP A 1 103 ? -10.716 1.056 13.160 1.00 91.50 103 ASP A N 1
ATOM 782 C CA . ASP A 1 103 ? -11.623 1.691 12.205 1.00 91.50 103 ASP A CA 1
ATOM 783 C C . ASP A 1 103 ? -11.473 1.076 10.803 1.00 91.50 103 ASP A C 1
ATOM 785 O O . ASP A 1 103 ? -10.497 1.284 10.079 1.00 91.50 103 ASP A O 1
ATOM 789 N N . LYS A 1 104 ? -12.499 0.332 10.378 1.00 90.69 104 LYS A N 1
ATOM 790 C CA . LYS A 1 104 ? -12.557 -0.305 9.055 1.00 90.69 104 LYS A CA 1
ATOM 791 C C . LYS A 1 104 ? -12.513 0.702 7.897 1.00 90.69 104 LYS A C 1
ATOM 793 O O . LYS A 1 104 ? -11.972 0.379 6.837 1.00 90.69 104 LYS A O 1
ATOM 798 N N . HIS A 1 105 ? -13.108 1.882 8.056 1.00 91.00 105 HIS A N 1
ATOM 799 C CA . HIS A 1 105 ? -13.091 2.912 7.020 1.00 91.00 105 HIS A CA 1
ATOM 800 C C . HIS A 1 105 ? -11.687 3.488 6.876 1.00 91.00 105 HIS A C 1
ATOM 802 O O . HIS A 1 105 ? -11.187 3.583 5.755 1.00 91.00 105 HIS A O 1
ATOM 808 N N . LEU A 1 106 ? -11.017 3.771 7.995 1.00 91.31 106 LEU A N 1
ATOM 809 C CA . LEU A 1 106 ? -9.621 4.196 7.989 1.00 91.31 106 LEU A CA 1
ATOM 810 C C . LEU A 1 106 ? -8.705 3.126 7.375 1.00 91.31 106 LEU A C 1
ATOM 812 O O . LEU A 1 106 ? -7.910 3.449 6.495 1.00 91.31 106 LEU A O 1
ATOM 816 N N . ALA A 1 107 ? -8.882 1.849 7.735 1.00 90.25 107 ALA A N 1
ATOM 817 C CA . ALA A 1 107 ? -8.129 0.739 7.145 1.00 90.25 107 ALA A CA 1
ATOM 818 C C . ALA A 1 107 ? -8.244 0.7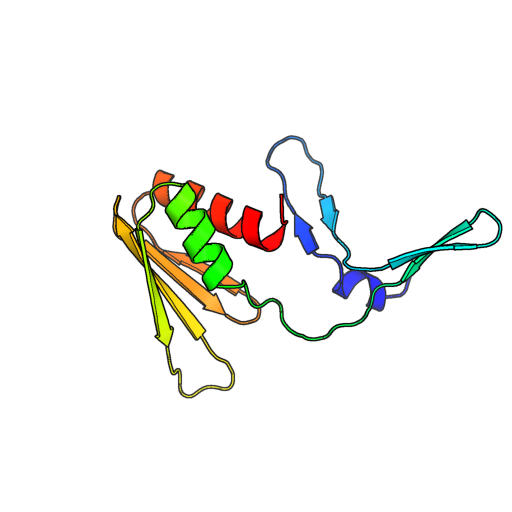08 5.613 1.00 90.25 107 ALA A C 1
ATOM 820 O O . ALA A 1 107 ? -7.251 0.516 4.914 1.00 90.25 107 ALA A O 1
ATOM 821 N N . SER A 1 108 ? -9.452 0.930 5.081 1.00 90.38 108 SER A N 1
ATOM 822 C CA . SER A 1 108 ? -9.689 0.958 3.635 1.00 90.38 108 SER A CA 1
ATOM 823 C C . SER A 1 108 ? -8.996 2.135 2.949 1.00 90.38 108 SER A C 1
ATOM 825 O O . SER A 1 108 ? -8.495 1.971 1.841 1.00 90.38 108 SER A O 1
ATOM 827 N N . ARG A 1 109 ? -8.960 3.308 3.591 1.00 93.31 109 ARG A N 1
ATOM 828 C CA . ARG A 1 109 ? -8.301 4.505 3.046 1.00 93.31 109 ARG A CA 1
ATOM 829 C C . ARG A 1 109 ? -6.781 4.383 3.079 1.00 93.31 109 ARG A C 1
ATOM 831 O O . ARG A 1 109 ? -6.119 4.745 2.115 1.00 93.31 109 ARG A O 1
ATOM 838 N N . ILE A 1 110 ? -6.228 3.821 4.154 1.00 91.62 110 ILE A N 1
ATOM 839 C CA . ILE A 1 110 ? -4.792 3.527 4.247 1.00 91.62 110 ILE A CA 1
ATOM 840 C C . ILE A 1 110 ? -4.400 2.479 3.200 1.00 91.62 110 ILE A C 1
ATOM 842 O O . ILE A 1 110 ? -3.376 2.628 2.541 1.00 91.62 110 ILE A O 1
ATOM 846 N N . PHE A 1 111 ? -5.221 1.442 3.006 1.00 89.75 111 PHE A N 1
ATOM 847 C CA . PHE A 1 111 ? -4.996 0.457 1.949 1.00 89.75 111 PHE A CA 1
ATOM 848 C C . PHE A 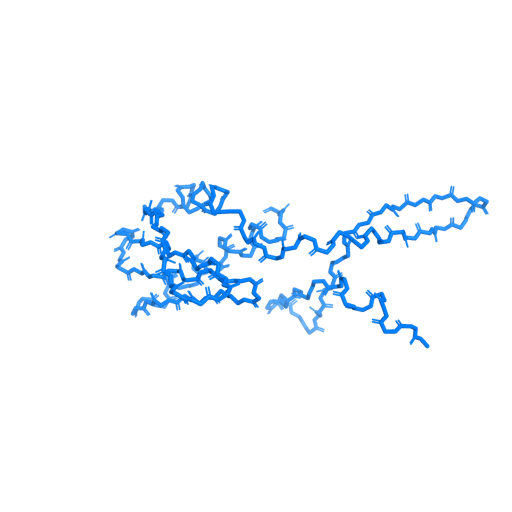1 111 ? -4.958 1.109 0.562 1.00 89.75 111 PHE A C 1
ATOM 850 O O . PHE A 1 111 ? -4.053 0.822 -0.213 1.00 89.75 111 PHE A O 1
ATOM 857 N N . GLU A 1 112 ? -5.894 2.012 0.267 1.00 89.81 112 GLU A N 1
ATOM 858 C CA . GLU A 1 112 ? -5.897 2.781 -0.981 1.00 89.81 112 GLU A CA 1
ATOM 859 C C . GLU A 1 112 ? -4.623 3.627 -1.131 1.00 89.81 112 GLU A C 1
ATOM 861 O O . GLU A 1 112 ? -4.008 3.620 -2.193 1.00 89.81 112 GLU A O 1
ATOM 866 N N . ALA A 1 113 ? -4.165 4.296 -0.069 1.00 89.94 113 ALA A N 1
ATOM 867 C CA . ALA A 1 113 ? -2.908 5.045 -0.097 1.00 89.94 113 ALA A CA 1
ATOM 868 C C . ALA A 1 113 ? -1.700 4.139 -0.404 1.00 89.94 113 ALA A C 1
ATOM 870 O O . ALA A 1 113 ? -0.878 4.468 -1.260 1.00 89.94 113 ALA A O 1
ATOM 871 N N . VAL A 1 114 ? -1.615 2.973 0.246 1.00 87.44 114 VAL A N 1
ATOM 872 C CA . VAL A 1 114 ? -0.570 1.967 -0.006 1.00 87.44 114 VAL A CA 1
ATOM 873 C C . VAL A 1 114 ? -0.624 1.472 -1.452 1.00 87.44 114 VAL A C 1
ATOM 875 O O . VAL A 1 114 ? 0.412 1.413 -2.118 1.00 87.44 114 VAL A O 1
ATOM 878 N N . ASP A 1 115 ? -1.819 1.171 -1.960 1.00 82.94 115 ASP A N 1
ATOM 879 C CA . ASP A 1 115 ? -2.021 0.749 -3.343 1.00 82.94 115 ASP A CA 1
ATOM 880 C C . ASP A 1 115 ? -1.570 1.837 -4.328 1.00 82.94 115 ASP A C 1
ATOM 882 O O . ASP A 1 115 ? -0.790 1.555 -5.232 1.00 82.94 115 ASP A O 1
ATOM 886 N N . ARG A 1 116 ? -1.920 3.111 -4.106 1.00 83.19 116 ARG A N 1
ATOM 887 C CA . ARG A 1 116 ? -1.481 4.237 -4.956 1.00 83.19 116 ARG A CA 1
ATOM 888 C C . ARG A 1 116 ? 0.035 4.413 -4.975 1.00 83.19 116 ARG A C 1
ATOM 890 O O . ARG A 1 116 ? 0.616 4.681 -6.028 1.00 83.19 116 ARG A O 1
ATOM 897 N N . VAL A 1 117 ? 0.715 4.211 -3.848 1.00 83.06 117 VAL A N 1
ATOM 898 C CA . VAL A 1 117 ? 2.185 4.282 -3.792 1.00 83.06 117 VAL A CA 1
ATOM 899 C C . VAL A 1 117 ? 2.820 3.132 -4.575 1.00 83.06 117 VAL A C 1
ATOM 901 O O . VAL A 1 117 ? 3.753 3.356 -5.354 1.00 83.06 117 VAL A O 1
ATOM 904 N N . LEU A 1 118 ? 2.294 1.915 -4.420 1.00 74.88 118 LEU A N 1
ATOM 905 C CA . LEU A 1 118 ? 2.792 0.713 -5.095 1.00 74.88 118 LEU A CA 1
ATOM 906 C C . LEU A 1 118 ? 2.473 0.691 -6.600 1.00 74.88 118 LEU A C 1
ATOM 908 O O . LEU A 1 118 ? 3.296 0.233 -7.403 1.00 74.88 118 LEU A O 1
ATOM 912 N N . CYS A 1 119 ? 1.305 1.201 -6.984 1.00 65.88 119 CYS A N 1
ATOM 913 C CA . CYS A 1 119 ? 0.753 1.169 -8.337 1.00 65.88 119 CYS A CA 1
ATOM 914 C C . CYS A 1 119 ? 0.993 2.470 -9.113 1.00 65.88 119 CYS A C 1
ATOM 916 O O . CYS A 1 119 ? 0.920 2.472 -10.338 1.00 65.88 119 CYS A O 1
ATOM 918 N N . GLY A 1 120 ? 1.395 3.550 -8.447 1.00 54.81 120 GLY A N 1
ATOM 919 C CA . GLY A 1 120 ? 1.767 4.821 -9.064 1.00 54.81 120 GLY A CA 1
ATOM 920 C C . GLY A 1 120 ? 0.722 5.429 -9.998 1.00 54.81 120 GLY A C 1
ATOM 921 O O . GLY A 1 120 ? 1.116 5.974 -11.027 1.00 54.81 120 GLY A O 1
ATOM 922 N N . ILE A 1 121 ? -0.558 5.301 -9.640 1.00 45.16 121 ILE A N 1
ATOM 923 C CA . ILE A 1 121 ? -1.712 5.918 -10.313 1.00 45.16 121 ILE A CA 1
ATOM 924 C C . ILE A 1 121 ? -2.205 7.099 -9.475 1.00 45.16 121 ILE A C 1
ATOM 926 O O . ILE A 1 121 ? -2.334 6.941 -8.237 1.00 45.16 121 ILE A O 1
#

pLDDT: mean 74.48, std 15.49, range [41.69, 93.31]

Organism: Opuntia streptacantha (NCBI:txid393608)

Foldseek 3Di:
DDPVQVVQWDWDDDPPDPDIDTDHDFDWDADPNDTDTGGDPPVDFPFQPVVQLQVLCVVVVWHWDKDWDPDVDDWTWIWIFTDPPATWIWITTRPDIDIDDPDPVVSVSSVVSSCCSVVVD